Protein AF-A0A8S9WY18-F1 (afdb_monomer)

Mean predicted aligned error: 6.5 Å

Solvent-accessible surface area (backbone atoms only — n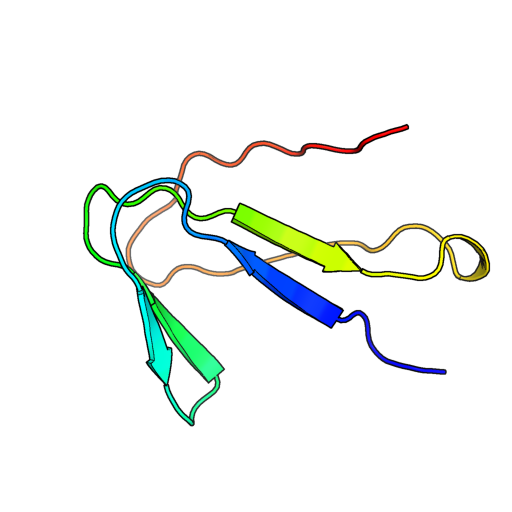ot comparable to full-atom values): 4602 Å² total; per-residue (Å²): 139,78,81,68,46,76,46,84,44,61,91,36,71,51,70,48,81,44,98,87,74,49,74,52,67,46,90,91,38,43,80,47,81,45,78,53,63,64,67,92,82,48,80,86,86,84,84,85,86,65,96,84,60,91,71,96,80,81,89,84,79,85,129

Radius of gyration: 13.21 Å; Cα contacts (8 Å, |Δi|>4): 60; chains: 1; bounding box: 30×21×33 Å

Foldseek 3Di:
DDDWDKDKDWPDADWDQDPVRDIGGDPPTDIDIDTHDDCVVPDDDDDDDDPPDDDDDDDDDDD

pLDDT: mean 81.66, std 10.74, range [49.56, 94.56]

Secondary structure (DSSP, 8-state):
--PPEEEEEEEES-EEE-TTS-EEE-TT-EEEEEEE--GGG-PPP-----SS-PPP-------

Organism: Apolygus lucorum 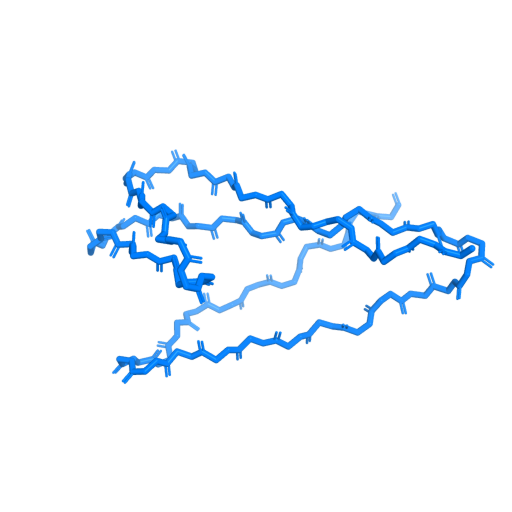(NCBI:txid248454)

Sequence (63 aa):
DSPPTILVRLPSGSASSEPNGVLAVFPGSILHLECLFSRRVGSPEWSWTSKYRSYLTGEFSHD

Structure (mmCIF, N/CA/C/O backbone):
data_AF-A0A8S9WY18-F1
#
_entry.id   AF-A0A8S9WY18-F1
#
loop_
_atom_site.group_PDB
_atom_site.id
_atom_site.type_symbol
_atom_site.label_atom_id
_atom_site.label_alt_id
_atom_site.label_comp_id
_atom_site.label_asym_id
_atom_site.label_entity_id
_atom_site.label_seq_id
_atom_site.pdbx_PDB_ins_code
_atom_site.Cartn_x
_atom_site.Cartn_y
_atom_site.Cartn_z
_atom_site.occupancy
_atom_site.B_iso_or_equiv
_atom_site.auth_seq_id
_atom_site.auth_comp_id
_atom_site.auth_asym_id
_atom_site.auth_atom_id
_atom_site.pdbx_PDB_model_num
ATOM 1 N N . ASP A 1 1 ? 17.473 -3.317 -14.503 1.00 62.53 1 ASP A N 1
ATOM 2 C CA . ASP A 1 1 ? 16.061 -3.632 -14.260 1.00 62.53 1 ASP A CA 1
ATOM 3 C C . ASP A 1 1 ? 15.770 -3.274 -12.815 1.00 62.53 1 ASP A C 1
ATOM 5 O O . ASP A 1 1 ? 16.577 -3.641 -11.964 1.00 62.53 1 ASP A O 1
ATOM 9 N N . SER A 1 2 ? 14.750 -2.461 -12.559 1.00 68.12 2 SER A N 1
ATOM 10 C CA . SER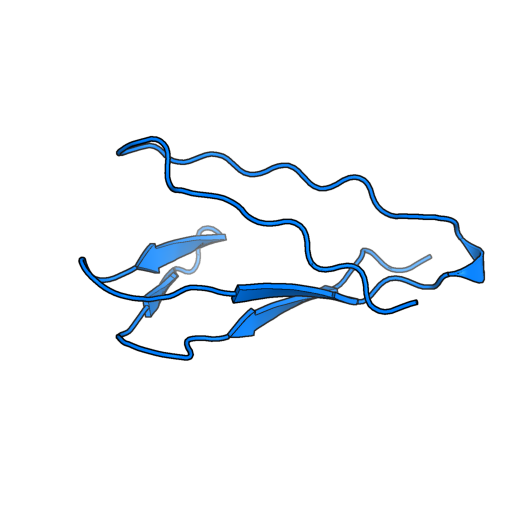 A 1 2 ? 14.432 -1.969 -11.212 1.00 68.12 2 SER A CA 1
ATOM 11 C C . SER A 1 2 ? 13.045 -2.471 -10.833 1.00 68.12 2 SER A C 1
ATOM 13 O O . SER A 1 2 ? 12.146 -2.393 -11.673 1.00 68.12 2 SER A O 1
ATOM 15 N N . PRO A 1 3 ? 12.846 -2.968 -9.600 1.00 76.12 3 PRO A N 1
ATOM 16 C CA . PRO A 1 3 ? 11.532 -3.425 -9.173 1.00 76.12 3 PRO A CA 1
ATOM 17 C C . PRO A 1 3 ? 10.510 -2.275 -9.245 1.00 76.12 3 PRO A C 1
ATOM 19 O O . PRO A 1 3 ? 10.896 -1.114 -9.073 1.00 76.12 3 PRO A O 1
ATOM 22 N N . PRO A 1 4 ? 9.220 -2.572 -9.497 1.00 82.50 4 PRO A N 1
ATOM 23 C CA . PRO A 1 4 ? 8.163 -1.570 -9.421 1.00 82.50 4 PRO A CA 1
ATOM 24 C C . PRO A 1 4 ? 8.175 -0.891 -8.050 1.00 82.50 4 PRO A C 1
ATOM 26 O O . PRO A 1 4 ? 8.302 -1.551 -7.016 1.00 82.50 4 PRO A O 1
ATOM 29 N N . THR A 1 5 ? 8.013 0.428 -8.038 1.00 87.12 5 THR A N 1
ATOM 30 C CA . THR A 1 5 ? 7.904 1.190 -6.791 1.00 87.12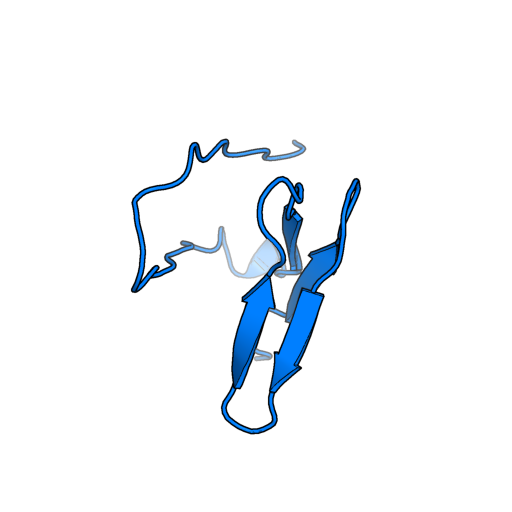 5 THR A CA 1
ATOM 31 C C . THR A 1 5 ? 6.435 1.314 -6.419 1.00 87.12 5 THR A C 1
ATOM 33 O O . THR A 1 5 ? 5.647 1.825 -7.212 1.00 87.12 5 THR A O 1
ATOM 36 N N . ILE A 1 6 ? 6.063 0.896 -5.208 1.00 85.88 6 ILE A N 1
ATOM 37 C CA . ILE A 1 6 ? 4.713 1.106 -4.676 1.00 85.88 6 ILE A CA 1
ATOM 38 C C . ILE A 1 6 ? 4.692 2.382 -3.839 1.00 85.88 6 ILE A C 1
ATOM 40 O O . ILE A 1 6 ? 5.440 2.509 -2.868 1.00 85.88 6 ILE A O 1
ATOM 44 N N . LEU A 1 7 ? 3.824 3.323 -4.200 1.00 89.19 7 LEU A N 1
ATOM 45 C CA . LEU A 1 7 ? 3.527 4.496 -3.390 1.00 89.19 7 LEU A CA 1
ATOM 46 C C . LEU A 1 7 ? 2.251 4.259 -2.586 1.00 89.19 7 LEU A C 1
ATOM 48 O O . LEU A 1 7 ? 1.227 3.832 -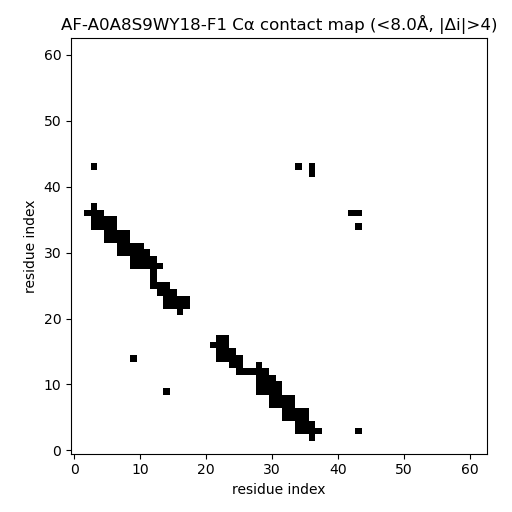3.116 1.00 89.19 7 LEU A O 1
ATOM 52 N N . VAL A 1 8 ? 2.316 4.584 -1.299 1.00 90.12 8 VAL A N 1
ATOM 53 C CA . VAL A 1 8 ? 1.182 4.508 -0.379 1.00 90.12 8 VAL A CA 1
ATOM 54 C C . VAL A 1 8 ? 0.597 5.905 -0.202 1.00 90.12 8 VAL A C 1
ATOM 56 O O . VAL A 1 8 ? 1.292 6.818 0.252 1.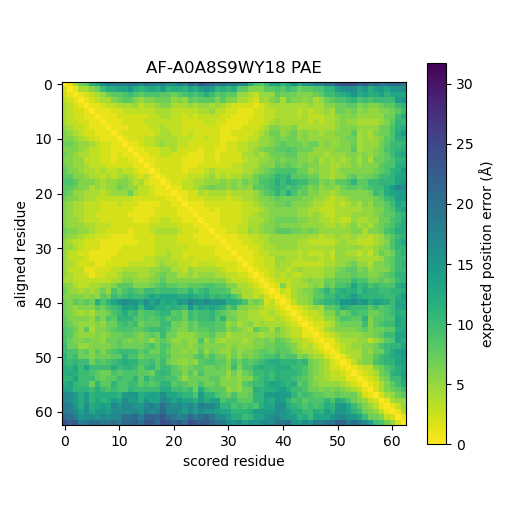00 90.12 8 VAL A O 1
ATOM 59 N N . ARG A 1 9 ? -0.684 6.082 -0.540 1.00 92.69 9 ARG A N 1
ATOM 60 C CA . ARG A 1 9 ? -1.431 7.327 -0.310 1.00 92.69 9 ARG A CA 1
ATOM 61 C C . ARG A 1 9 ? -2.644 7.064 0.576 1.00 92.69 9 ARG A C 1
ATOM 63 O O . ARG A 1 9 ? -3.305 6.036 0.458 1.00 92.69 9 ARG A O 1
ATOM 70 N N . LEU A 1 10 ? -2.947 8.022 1.447 1.00 93.19 10 LEU A N 1
ATOM 71 C CA . LEU A 1 10 ? -4.065 7.964 2.389 1.00 93.19 10 LEU A CA 1
ATOM 72 C C . LEU A 1 10 ? -4.967 9.184 2.177 1.00 93.19 10 LEU A C 1
ATOM 74 O O . LEU A 1 10 ? -4.784 10.195 2.854 1.00 93.19 10 LEU A O 1
ATOM 78 N N . PRO A 1 11 ? -5.918 9.135 1.229 1.00 92.75 11 PRO A N 1
ATOM 79 C CA . PRO A 1 11 ? -6.889 10.215 1.050 1.00 92.75 11 PRO A CA 1
ATOM 80 C C . PRO A 1 11 ? -7.705 10.523 2.312 1.00 92.75 11 PRO A C 1
ATOM 82 O O . PRO A 1 11 ? -8.152 11.651 2.493 1.00 92.75 11 PRO A O 1
ATOM 85 N N . SER A 1 12 ? -7.915 9.525 3.176 1.00 93.81 12 SER A N 1
ATOM 86 C CA . SER A 1 12 ? -8.594 9.677 4.463 1.00 93.81 12 SER A CA 1
ATOM 87 C C . SER A 1 12 ? -8.066 8.659 5.473 1.00 93.81 12 SER A C 1
ATOM 89 O O . SER A 1 12 ? -7.763 7.521 5.109 1.00 93.81 12 SER A O 1
ATOM 91 N N . GLY A 1 13 ? -8.001 9.051 6.746 1.00 94.19 13 GLY A N 1
ATOM 92 C CA . GLY A 1 13 ? -7.542 8.205 7.847 1.00 94.19 13 GLY A CA 1
ATOM 93 C C . GLY A 1 13 ? -6.021 8.186 8.015 1.00 94.19 13 GLY A C 1
ATOM 94 O O . GLY A 1 13 ? -5.347 9.182 7.753 1.00 94.19 13 GLY A O 1
ATOM 95 N N . SER A 1 14 ? -5.478 7.075 8.516 1.00 94.56 14 SER A N 1
ATOM 96 C CA . SER A 1 14 ? -4.059 6.963 8.872 1.00 94.56 14 SER A CA 1
ATOM 97 C C . SER A 1 14 ? -3.527 5.534 8.751 1.00 94.56 14 SER A C 1
ATOM 99 O O . SER A 1 14 ? -4.263 4.551 8.868 1.00 94.56 14 SER A O 1
ATOM 101 N N . ALA A 1 15 ? -2.219 5.417 8.522 1.00 93.88 15 ALA A N 1
ATOM 102 C CA . ALA A 1 15 ? -1.509 4.146 8.528 1.00 93.88 15 ALA A CA 1
ATOM 103 C C . ALA A 1 15 ? -0.072 4.317 9.035 1.00 93.88 15 ALA A C 1
ATOM 105 O O . ALA A 1 15 ? 0.452 5.431 9.085 1.00 93.88 15 ALA A O 1
ATOM 106 N N . SER A 1 16 ? 0.565 3.205 9.391 1.00 93.44 16 SER A N 1
ATOM 107 C CA . SER A 1 16 ? 1.963 3.143 9.810 1.00 93.44 16 SER A CA 1
ATOM 108 C C . SER A 1 16 ? 2.680 2.005 9.089 1.00 93.44 16 SER A C 1
ATOM 110 O O . SER A 1 16 ? 2.149 0.898 8.988 1.00 93.44 16 SER A O 1
ATOM 112 N N . SER A 1 17 ? 3.873 2.289 8.565 1.00 90.62 17 SER A N 1
ATOM 113 C CA . SER A 1 17 ? 4.753 1.294 7.955 1.00 90.62 17 SER A CA 1
ATOM 114 C C . SER A 1 17 ? 5.650 0.666 9.016 1.00 90.62 17 SER A C 1
ATOM 116 O O . SER A 1 17 ? 6.430 1.367 9.666 1.00 90.62 17 SER A O 1
ATOM 118 N N . GLU A 1 18 ? 5.579 -0.650 9.158 1.00 89.31 18 GLU A N 1
ATOM 119 C CA . GLU A 1 18 ? 6.426 -1.411 10.068 1.00 89.31 18 GLU A CA 1
ATOM 120 C C . GLU A 1 18 ? 7.731 -1.865 9.377 1.00 89.31 18 GLU A C 1
ATOM 122 O O . GLU A 1 18 ? 7.740 -2.126 8.170 1.00 89.31 18 GLU A O 1
ATOM 127 N N . PRO A 1 19 ? 8.844 -2.043 10.120 1.00 88.50 19 PRO A N 1
ATOM 128 C CA . PRO A 1 19 ? 10.125 -2.495 9.556 1.00 88.50 19 PRO A CA 1
ATOM 129 C C . PRO A 1 19 ? 10.085 -3.873 8.876 1.00 88.50 19 PRO A C 1
ATOM 131 O O . PRO A 1 19 ? 10.969 -4.208 8.096 1.00 88.50 19 PRO A O 1
ATOM 134 N N . ASN A 1 20 ? 9.073 -4.685 9.184 1.00 87.94 20 ASN A N 1
ATOM 135 C CA . ASN A 1 20 ? 8.848 -6.018 8.620 1.00 87.94 20 ASN A CA 1
ATOM 136 C C . ASN A 1 20 ? 8.099 -5.989 7.267 1.00 87.94 20 ASN A C 1
ATOM 138 O O . ASN A 1 20 ? 7.774 -7.051 6.737 1.00 87.94 20 ASN A O 1
ATOM 142 N N . GLY A 1 21 ? 7.791 -4.803 6.727 1.00 82.81 21 GLY A N 1
ATOM 143 C CA . GLY A 1 21 ? 7.041 -4.641 5.479 1.00 82.81 21 GLY A CA 1
ATOM 144 C C . GLY A 1 21 ? 5.519 -4.711 5.636 1.00 82.81 21 GLY A C 1
ATOM 145 O O . GLY A 1 21 ? 4.808 -4.745 4.633 1.00 82.81 21 GLY A O 1
ATOM 146 N N . VAL A 1 22 ? 4.999 -4.731 6.866 1.00 87.25 22 VAL A N 1
ATOM 147 C CA . VAL A 1 22 ? 3.559 -4.654 7.139 1.00 87.25 22 VAL A CA 1
ATOM 148 C C . VAL A 1 22 ? 3.105 -3.194 7.139 1.00 87.25 22 VAL A C 1
ATOM 150 O O . VAL A 1 22 ? 3.778 -2.309 7.666 1.00 87.25 22 VAL A O 1
ATOM 153 N N . LEU A 1 23 ? 1.937 -2.942 6.547 1.00 89.31 23 LEU A N 1
ATOM 154 C CA . LEU A 1 23 ? 1.255 -1.654 6.609 1.00 89.31 23 LEU A CA 1
ATOM 155 C C . LEU A 1 23 ? 0.036 -1.776 7.529 1.00 89.31 23 LEU A C 1
ATOM 157 O O . LEU A 1 23 ? -0.972 -2.384 7.161 1.00 89.31 23 LEU A O 1
ATOM 161 N N . ALA A 1 24 ? 0.123 -1.195 8.722 1.00 90.81 24 ALA A N 1
ATOM 162 C CA . ALA A 1 24 ? -0.984 -1.144 9.668 1.00 90.81 24 ALA A CA 1
ATOM 163 C C . ALA A 1 24 ? -1.894 0.044 9.330 1.00 90.81 24 ALA A C 1
ATOM 165 O O . ALA A 1 24 ? -1.451 1.189 9.375 1.00 90.81 24 ALA A O 1
ATOM 166 N N . VAL A 1 25 ? -3.160 -0.214 8.996 1.00 90.75 25 VAL A N 1
ATOM 167 C CA . VAL A 1 25 ? -4.126 0.807 8.550 1.00 90.75 25 VAL A CA 1
ATOM 168 C C . VAL A 1 25 ? -5.245 0.948 9.576 1.00 90.75 25 VAL A C 1
ATOM 170 O O . VAL A 1 25 ? -5.851 -0.049 9.976 1.00 90.75 25 VAL A O 1
ATOM 173 N N . PHE A 1 26 ? -5.549 2.179 9.990 1.00 92.31 26 PHE A N 1
ATOM 174 C CA . PHE A 1 26 ? -6.636 2.426 10.936 1.00 92.31 26 PHE A CA 1
ATOM 175 C C . PHE A 1 26 ? -8.011 2.131 10.308 1.00 92.31 26 PHE A C 1
ATOM 177 O O . PHE A 1 26 ? -8.231 2.456 9.134 1.00 92.31 26 PHE A O 1
ATOM 184 N N . PRO A 1 27 ? -8.969 1.563 11.067 1.00 91.00 27 PRO A N 1
ATOM 185 C CA . PRO A 1 27 ? -10.322 1.313 10.574 1.00 91.00 27 PRO A CA 1
ATOM 186 C C . PRO A 1 27 ? -10.994 2.576 10.020 1.00 91.00 27 PRO A C 1
ATOM 188 O O . PRO A 1 27 ? -10.893 3.649 10.607 1.00 91.00 27 PRO A O 1
ATOM 191 N N . GLY A 1 28 ? -11.698 2.440 8.893 1.00 90.38 28 GLY A N 1
ATOM 192 C CA . GLY A 1 28 ? -12.370 3.557 8.215 1.00 90.38 28 GLY A CA 1
ATOM 193 C C . GLY A 1 28 ? -11.471 4.402 7.305 1.00 90.38 28 GLY A C 1
ATOM 194 O O . GLY A 1 28 ? -11.982 5.285 6.620 1.00 90.38 28 GLY A O 1
ATOM 195 N N . SER A 1 29 ? -10.164 4.127 7.254 1.00 92.44 29 SER A N 1
ATOM 196 C CA . SER A 1 29 ? -9.248 4.801 6.325 1.00 92.44 29 SER A CA 1
ATOM 197 C C . SER A 1 29 ? -9.500 4.386 4.873 1.00 92.44 29 SER A C 1
ATOM 199 O O . SER A 1 29 ? -9.930 3.264 4.594 1.00 92.44 29 SER A O 1
ATOM 201 N N . ILE A 1 30 ? -9.158 5.280 3.947 1.00 90.75 30 ILE A N 1
ATOM 202 C CA . ILE A 1 30 ? -9.086 5.000 2.511 1.00 90.75 30 ILE A CA 1
ATOM 203 C C . ILE A 1 30 ? -7.604 4.904 2.153 1.00 90.75 30 ILE A C 1
ATOM 205 O O . ILE A 1 30 ? -6.843 5.834 2.414 1.00 90.75 30 ILE A O 1
ATOM 209 N N . LEU A 1 31 ? -7.201 3.775 1.572 1.00 89.06 31 LEU A N 1
ATOM 210 C CA . LEU A 1 31 ? -5.829 3.483 1.164 1.00 89.06 31 LEU A CA 1
ATOM 211 C C . LEU A 1 31 ? -5.766 3.383 -0.360 1.00 89.06 31 LEU A C 1
ATOM 213 O O . LEU A 1 31 ? -6.490 2.585 -0.950 1.00 89.06 31 LEU A O 1
ATOM 217 N N . HIS A 1 32 ? -4.873 4.145 -0.982 1.00 90.06 32 HIS A N 1
ATOM 218 C CA . HIS A 1 32 ? -4.520 3.995 -2.391 1.00 90.06 32 HIS A CA 1
ATOM 219 C C . HIS A 1 32 ? -3.094 3.440 -2.498 1.00 90.06 32 HIS A C 1
ATOM 221 O O . HIS A 1 32 ? -2.164 3.966 -1.880 1.00 90.06 32 HIS A O 1
ATOM 227 N N . LEU A 1 33 ? -2.937 2.377 -3.286 1.00 87.38 33 LEU A N 1
ATOM 228 C CA . LEU A 1 33 ? -1.651 1.774 -3.628 1.00 87.38 33 LEU A CA 1
ATOM 229 C C . LEU A 1 33 ? -1.370 2.068 -5.100 1.00 87.38 33 LEU A C 1
ATOM 231 O O . LEU A 1 33 ? -2.057 1.553 -5.978 1.00 87.38 33 LEU A O 1
ATOM 235 N N . GLU A 1 34 ? -0.382 2.913 -5.366 1.00 87.12 34 GLU A N 1
ATOM 236 C CA . GLU A 1 34 ? -0.007 3.306 -6.725 1.00 87.12 34 GLU A CA 1
ATOM 237 C C . GLU A 1 34 ? 1.266 2.563 -7.133 1.00 87.12 34 GLU A C 1
ATOM 239 O O . GLU A 1 34 ? 2.276 2.620 -6.433 1.00 87.12 34 GLU A O 1
ATOM 244 N N . CYS A 1 35 ? 1.233 1.872 -8.271 1.00 83.06 35 CYS A N 1
ATOM 245 C CA . CYS A 1 35 ? 2.404 1.204 -8.830 1.00 83.06 35 CYS A CA 1
ATOM 246 C C . CYS A 1 35 ? 3.081 2.106 -9.866 1.00 83.06 35 CYS A C 1
ATOM 248 O O . CYS A 1 35 ? 2.503 2.415 -10.908 1.00 83.06 35 CYS A O 1
ATOM 250 N N . LEU A 1 36 ? 4.323 2.508 -9.599 1.00 84.81 36 LEU A N 1
ATOM 251 C CA . LEU A 1 36 ? 5.188 3.148 -10.581 1.00 84.81 36 LEU A CA 1
ATOM 252 C C . LEU A 1 36 ? 6.019 2.075 -11.286 1.00 84.81 36 LEU A C 1
ATOM 254 O O . LEU A 1 36 ? 6.983 1.544 -10.729 1.00 84.81 36 LEU A O 1
ATOM 258 N N . PHE A 1 37 ? 5.645 1.779 -12.530 1.00 82.38 37 PHE A N 1
ATOM 259 C CA . PHE A 1 37 ? 6.311 0.797 -13.379 1.00 82.38 37 PHE A CA 1
ATOM 260 C C . PHE A 1 37 ? 6.541 1.351 -14.788 1.00 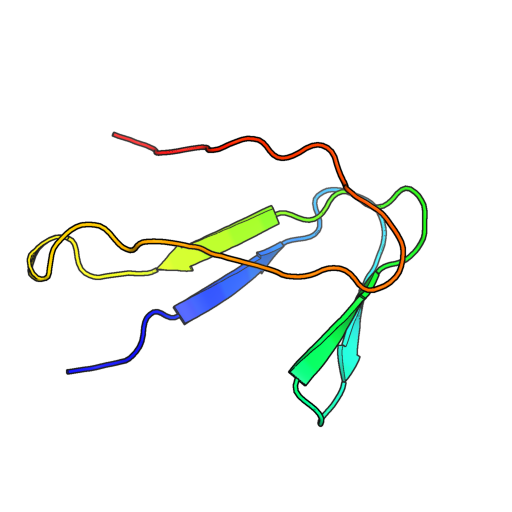82.38 37 PHE A C 1
ATOM 262 O O . PHE A 1 37 ? 5.737 2.117 -15.321 1.00 82.38 37 PHE A O 1
ATOM 269 N N . SER A 1 38 ? 7.661 0.975 -15.407 1.00 81.25 38 SER A N 1
ATOM 270 C CA . SER A 1 38 ? 7.988 1.421 -16.761 1.00 81.25 38 SER A CA 1
ATOM 271 C C . SER A 1 38 ? 7.105 0.708 -17.782 1.00 81.25 38 SER A C 1
ATOM 273 O O . SER A 1 38 ? 7.277 -0.487 -18.011 1.00 81.25 38 SER A O 1
ATOM 275 N N . ARG A 1 39 ? 6.236 1.453 -18.483 1.00 77.94 39 ARG A N 1
ATOM 276 C CA . ARG A 1 39 ? 5.378 0.899 -19.553 1.00 77.94 39 ARG A CA 1
ATOM 277 C C . ARG A 1 39 ? 6.159 0.179 -20.658 1.00 77.94 39 ARG A C 1
ATOM 279 O O . ARG A 1 39 ? 5.614 -0.696 -21.316 1.00 77.94 39 ARG A O 1
ATOM 286 N N . ARG A 1 40 ? 7.445 0.505 -20.862 1.00 81.06 40 ARG A N 1
ATOM 287 C CA . ARG A 1 40 ? 8.303 -0.191 -21.843 1.00 81.06 40 ARG A CA 1
ATOM 288 C C . ARG A 1 40 ? 8.544 -1.662 -21.490 1.00 81.06 40 ARG A C 1
ATOM 290 O O . ARG A 1 40 ? 8.892 -2.434 -22.373 1.00 81.06 40 ARG A O 1
ATOM 297 N N . VAL A 1 41 ? 8.398 -2.021 -20.216 1.00 77.50 41 VAL A N 1
ATOM 298 C CA . VAL A 1 41 ? 8.622 -3.374 -19.685 1.00 77.50 41 VAL A CA 1
ATOM 299 C C . VAL A 1 41 ? 7.307 -4.172 -19.629 1.00 77.50 41 VAL A C 1
ATOM 301 O O . VAL A 1 41 ? 7.324 -5.376 -19.404 1.00 77.50 41 VAL A O 1
ATOM 304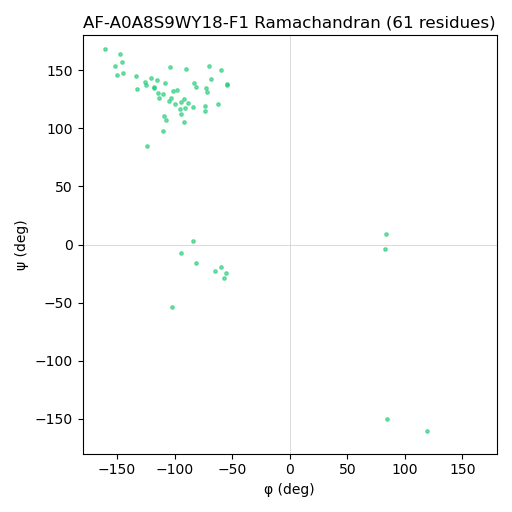 N N . GLY A 1 42 ? 6.170 -3.524 -19.905 1.00 80.81 42 GLY A N 1
ATOM 305 C CA . GLY A 1 42 ? 4.841 -4.130 -19.936 1.00 80.81 42 GLY A CA 1
ATOM 306 C C . GLY A 1 42 ? 3.886 -3.503 -18.923 1.00 80.81 42 GLY A C 1
ATOM 307 O O . GLY A 1 42 ? 4.110 -2.392 -18.433 1.00 80.81 42 GLY A O 1
ATOM 308 N N . SER A 1 43 ? 2.822 -4.239 -18.616 1.00 78.50 43 SER A N 1
ATOM 309 C CA . SER A 1 43 ? 1.855 -3.896 -17.572 1.00 78.50 43 SER A CA 1
ATOM 310 C C . SER A 1 43 ? 2.149 -4.723 -16.322 1.00 78.50 43 SER A C 1
ATOM 312 O O . SER A 1 43 ? 2.328 -5.936 -16.444 1.00 78.50 43 SER A O 1
ATOM 314 N N . PRO A 1 44 ? 2.213 -4.112 -15.130 1.00 76.31 44 PRO A N 1
ATOM 315 C CA . PRO A 1 44 ? 2.425 -4.868 -13.907 1.00 76.31 44 PRO A CA 1
ATOM 316 C C . PRO A 1 44 ? 1.150 -5.643 -13.546 1.00 76.31 44 PRO A C 1
ATOM 318 O O . PRO A 1 44 ? 0.061 -5.074 -13.552 1.00 76.31 44 PRO A O 1
ATOM 321 N N . GLU A 1 45 ? 1.281 -6.917 -13.176 1.00 75.06 45 GLU A N 1
ATOM 322 C CA . GLU A 1 45 ? 0.244 -7.592 -12.392 1.00 75.06 45 GLU A CA 1
ATOM 323 C C . GLU A 1 45 ? 0.415 -7.220 -10.919 1.00 75.06 45 GLU A C 1
ATOM 325 O O . GLU A 1 45 ? 1.530 -7.209 -10.389 1.00 75.06 45 GLU A O 1
ATOM 330 N N . TRP A 1 46 ? -0.689 -6.906 -10.248 1.00 73.12 46 TRP A N 1
ATOM 331 C CA . TRP A 1 46 ? -0.695 -6.580 -8.827 1.00 73.12 46 TRP A CA 1
ATOM 332 C C . TRP A 1 46 ? -1.479 -7.639 -8.058 1.00 73.12 46 TRP A C 1
ATOM 334 O O . TRP A 1 46 ? -2.509 -8.144 -8.495 1.00 73.12 46 TRP A O 1
ATOM 344 N N . SER A 1 47 ? -0.978 -7.980 -6.878 1.00 76.62 47 SER A N 1
ATOM 345 C CA . SER A 1 47 ? -1.678 -8.826 -5.921 1.00 76.62 47 SER A CA 1
ATOM 346 C C . SER A 1 47 ? -1.343 -8.349 -4.514 1.00 76.62 47 SER A C 1
ATOM 348 O O . SER A 1 47 ? -0.265 -7.810 -4.258 1.00 76.62 47 SER A O 1
ATOM 350 N N . TRP A 1 48 ? -2.290 -8.490 -3.595 1.00 76.50 48 TRP A N 1
ATOM 351 C CA . TRP A 1 48 ? -2.112 -8.126 -2.194 1.00 76.50 48 TRP A CA 1
ATOM 352 C C . TRP A 1 48 ? -2.901 -9.096 -1.323 1.00 76.50 48 TRP A C 1
ATOM 354 O O . TRP A 1 48 ? -3.858 -9.733 -1.765 1.00 76.50 48 TRP A O 1
ATOM 364 N N . THR A 1 49 ? -2.496 -9.206 -0.063 1.00 76.44 49 THR A N 1
ATOM 365 C CA . THR A 1 49 ? -3.143 -10.080 0.916 1.00 76.44 49 THR A CA 1
ATOM 366 C C . THR A 1 49 ? -3.534 -9.279 2.145 1.00 76.44 49 THR A C 1
ATOM 368 O O . THR A 1 49 ? -2.746 -8.471 2.633 1.00 76.44 49 THR A O 1
ATOM 371 N N . SER A 1 50 ? -4.714 -9.555 2.696 1.00 79.56 50 SER A N 1
ATOM 372 C CA . SER A 1 50 ? -5.148 -9.036 3.994 1.00 79.56 50 SER A CA 1
ATOM 373 C C . SER A 1 50 ? -5.389 -10.184 4.959 1.00 79.56 50 SER A C 1
ATOM 375 O O . SER A 1 50 ? -6.030 -11.174 4.614 1.00 79.56 50 SER A O 1
ATOM 377 N N . LYS A 1 51 ? -4.888 -10.032 6.188 1.00 80.19 51 LYS A N 1
ATOM 378 C CA . LYS A 1 51 ? -5.092 -11.007 7.269 1.00 80.19 51 LYS A CA 1
ATOM 379 C C . LYS A 1 51 ? -6.443 -10.851 7.973 1.00 80.19 51 LYS A C 1
ATOM 381 O O . LYS A 1 51 ? -6.829 -11.744 8.714 1.00 80.19 51 LYS A O 1
ATOM 386 N N . TYR A 1 52 ? -7.126 -9.716 7.794 1.00 77.81 52 TYR A N 1
ATOM 387 C CA . TYR 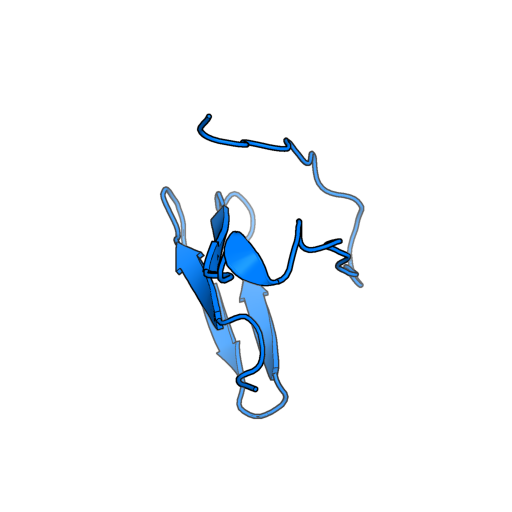A 1 52 ? -8.304 -9.366 8.593 1.00 77.81 52 TYR A CA 1
ATOM 388 C C . TYR A 1 52 ? -9.618 -9.601 7.844 1.00 77.81 52 TYR A C 1
ATOM 390 O O . TYR A 1 52 ? -10.504 -10.291 8.339 1.00 77.81 52 TYR A O 1
ATOM 398 N N . ARG A 1 53 ? -9.754 -9.029 6.642 1.00 79.75 53 ARG A N 1
ATOM 399 C CA . ARG A 1 53 ? -10.935 -9.194 5.779 1.00 79.75 53 ARG A CA 1
ATOM 400 C C . ARG A 1 53 ? -10.643 -8.849 4.325 1.00 79.75 53 ARG A C 1
ATOM 402 O O . ARG A 1 53 ? -9.644 -8.191 4.034 1.00 79.75 53 ARG A O 1
ATOM 409 N N . SER A 1 54 ? -11.573 -9.197 3.442 1.00 80.06 54 SER A N 1
ATOM 410 C CA . SER A 1 54 ? -11.635 -8.650 2.087 1.00 80.06 54 SER A CA 1
ATOM 411 C C . SER A 1 54 ? -12.107 -7.196 2.123 1.00 80.06 54 SER A C 1
ATOM 413 O O . SER A 1 54 ? -13.107 -6.867 2.770 1.00 80.06 54 SER A O 1
ATOM 415 N N . TYR A 1 55 ? -11.382 -6.326 1.431 1.00 76.00 55 TYR A N 1
ATOM 416 C CA . TYR A 1 55 ? -11.741 -4.921 1.258 1.00 76.00 55 TYR A CA 1
ATOM 417 C C . TYR A 1 55 ? -12.296 -4.712 -0.151 1.00 76.00 55 TYR A C 1
ATOM 419 O O . TYR A 1 55 ? -11.956 -5.462 -1.064 1.00 76.00 55 TYR A O 1
ATOM 427 N N . LEU A 1 56 ? -13.165 -3.712 -0.320 1.00 74.50 56 LEU A N 1
ATOM 428 C CA . LEU A 1 56 ? -13.589 -3.286 -1.652 1.00 74.50 56 LEU A CA 1
ATOM 429 C C . LEU A 1 56 ? -12.357 -2.773 -2.400 1.00 74.50 56 LEU A C 1
ATOM 431 O O . LEU A 1 56 ? -11.699 -1.843 -1.939 1.00 74.50 56 LEU A O 1
ATOM 435 N N . THR A 1 57 ? -12.048 -3.398 -3.529 1.00 71.50 57 THR A N 1
ATOM 436 C CA . THR A 1 57 ? -10.949 -3.013 -4.415 1.00 71.50 57 THR A CA 1
ATOM 437 C C . THR A 1 57 ? -11.508 -2.390 -5.682 1.00 71.50 57 THR A C 1
ATOM 439 O O . THR A 1 57 ? -12.485 -2.894 -6.233 1.00 71.50 57 THR A O 1
ATOM 442 N N . GLY A 1 58 ? -10.873 -1.323 -6.158 1.00 68.44 58 GLY A N 1
ATOM 443 C CA . GLY A 1 58 ? -11.100 -0.770 -7.490 1.00 68.44 58 GLY A CA 1
ATOM 444 C C . GLY A 1 58 ? -9.774 -0.689 -8.232 1.00 68.44 58 GLY A C 1
ATOM 445 O O . GLY A 1 58 ? -8.770 -0.295 -7.642 1.00 68.44 58 GLY A O 1
ATOM 446 N N . GLU A 1 59 ? -9.767 -1.065 -9.507 1.00 64.69 59 GLU A N 1
ATOM 447 C CA . GLU A 1 59 ? -8.620 -0.852 -10.386 1.00 64.69 59 GLU A CA 1
ATOM 448 C C . GLU A 1 59 ? -8.774 0.497 -11.086 1.00 64.69 59 GLU A C 1
ATOM 450 O O . GLU A 1 59 ? -9.731 0.715 -11.827 1.00 64.69 59 GLU A O 1
ATOM 455 N N . PHE A 1 60 ? -7.843 1.415 -10.830 1.00 56.47 60 PHE A N 1
ATOM 456 C CA . PHE A 1 60 ? -7.750 2.686 -11.544 1.00 56.47 60 PHE A CA 1
ATOM 457 C C . PHE A 1 60 ? -6.506 2.660 -12.430 1.00 56.47 60 PHE A C 1
ATOM 459 O O . PHE A 1 60 ? -5.393 2.919 -11.976 1.00 56.47 60 PHE A O 1
ATOM 466 N N . SER A 1 61 ? -6.693 2.346 -13.709 1.00 56.16 61 SER A N 1
ATOM 467 C CA . SER A 1 61 ? -5.685 2.548 -14.746 1.00 56.16 61 SER A CA 1
ATOM 468 C C . SER A 1 61 ? -5.936 3.901 -15.414 1.00 56.16 61 SER A C 1
ATOM 470 O O . SER A 1 61 ? -6.949 4.067 -16.090 1.00 56.16 61 SER A O 1
ATOM 472 N N . HIS A 1 62 ? -5.036 4.871 -15.228 1.00 50.78 62 HIS A N 1
ATOM 473 C CA . HIS A 1 62 ? -4.999 6.045 -16.103 1.00 50.78 62 HIS A CA 1
ATOM 474 C C . HIS A 1 62 ? -4.414 5.603 -17.454 1.00 50.78 62 HIS A C 1
ATOM 476 O O . HIS A 1 62 ? -3.292 5.082 -17.498 1.00 50.78 62 HIS A O 1
ATOM 482 N N . ASP A 1 63 ? -5.202 5.752 -18.522 1.00 49.56 63 ASP A N 1
ATOM 483 C CA . ASP A 1 63 ? -4.741 5.625 -19.911 1.00 49.56 63 ASP A CA 1
ATOM 484 C C . ASP A 1 63 ? -3.646 6.659 -20.205 1.00 49.56 63 ASP A C 1
ATOM 486 O O . ASP A 1 63 ? -3.890 7.862 -19.955 1.00 49.56 63 ASP A O 1
#